Protein AF-A0A7S2QZG3-F1 (afdb_monomer_lite)

Sequence (108 aa):
AAMLRCAATTPARAALRGVRARAHRARLMSRASNSAAAAAAGEDVGVDDERHMRRALELARDAARAGEVPIGAVLVDAETSTVICEARNTCEHSGDPTAHAEMTLIQE

pLDDT: mean 73.51, std 26.03, range [31.19, 98.75]

Organism: NCBI:txid1486918

Secondary structure (DSSP, 8-state):
------------------------S--SSSSHHHHHHHHHS-----HHHHHHHHHHHHHHHHHHHHTS-S-EEEEE-TTT--EEEEEE--HHHH--TT--HHHHHHH-

Radius of gyration: 21.13 Å; chains: 1; bounding box: 58×27×48 Å

Foldseek 3Di:
DDDDDDDDDDDDDDDDDDDPDPDDDPDPPPPVCVVVVVVPPPDDCDPLVVVQVVVQQVLLVVCVVVVHRSGKDFDADPVPSDTPFIFAACCVVVVNPQSHNVNVRVVD

InterPro domains:
  IPR002125 Cytidine and deoxycytidylate deaminase domain [PF00383] (48-107)
  IPR002125 Cytidine and deoxycytidylate deaminase domain [PS51747] (47-108)
  IPR016193 Cytidine deaminase-like [SSF53927] (47-107)

Structure (mmCIF, N/CA/C/O backbone):
data_AF-A0A7S2QZG3-F1
#
_entry.id   AF-A0A7S2QZG3-F1
#
loop_
_atom_site.group_PDB
_atom_site.id
_atom_site.type_symbol
_atom_site.label_atom_id
_atom_site.label_alt_id
_atom_site.label_comp_id
_atom_site.label_asym_id
_atom_site.label_entity_id
_atom_site.label_seq_id
_atom_site.pdbx_PDB_ins_code
_atom_site.Cartn_x
_atom_site.Cartn_y
_atom_site.Cartn_z
_atom_site.occupancy
_atom_site.B_iso_or_equiv
_atom_site.auth_seq_id
_atom_site.auth_comp_id
_atom_site.auth_asym_id
_atom_site.auth_atom_id
_atom_site.pdbx_PDB_model_num
ATOM 1 N N . ALA A 1 1 ? 16.737 -16.576 -24.957 1.00 40.78 1 ALA A N 1
ATOM 2 C CA . ALA A 1 1 ? 18.051 -17.179 -24.638 1.00 40.78 1 ALA A CA 1
ATOM 3 C C . ALA A 1 1 ? 19.147 -16.156 -24.933 1.00 40.78 1 ALA A C 1
ATOM 5 O O . ALA A 1 1 ? 18.947 -15.380 -25.854 1.00 40.78 1 ALA A O 1
ATOM 6 N N . ALA A 1 2 ? 20.248 -16.186 -24.165 1.00 36.38 2 ALA A N 1
ATOM 7 C CA . ALA A 1 2 ? 21.282 -15.146 -23.966 1.00 36.38 2 ALA A CA 1
ATOM 8 C C . ALA A 1 2 ? 20.834 -14.073 -22.948 1.00 36.38 2 ALA A C 1
ATOM 10 O O . ALA A 1 2 ? 20.182 -13.108 -23.308 1.00 36.38 2 ALA A O 1
ATOM 11 N N . MET A 1 3 ? 20.936 -14.275 -21.627 1.00 42.69 3 MET A N 1
ATOM 12 C CA . MET A 1 3 ? 22.152 -14.429 -20.806 1.00 42.69 3 MET A CA 1
ATOM 13 C C . MET A 1 3 ? 23.224 -13.378 -21.105 1.00 42.69 3 MET A C 1
ATOM 15 O O . MET A 1 3 ? 24.229 -13.687 -21.738 1.00 42.69 3 MET A O 1
ATOM 19 N N . LEU A 1 4 ? 23.041 -12.173 -20.561 1.00 38.44 4 LEU A N 1
ATOM 20 C CA . LEU A 1 4 ? 24.153 -11.268 -20.287 1.00 38.44 4 LEU A CA 1
ATOM 21 C C . LEU A 1 4 ? 24.382 -11.236 -18.772 1.00 38.44 4 LEU A C 1
ATOM 23 O O . LEU A 1 4 ? 23.627 -10.646 -18.005 1.00 38.44 4 LEU A O 1
ATOM 27 N N . ARG A 1 5 ? 25.390 -12.001 -18.352 1.00 38.16 5 ARG A N 1
ATOM 28 C CA . ARG A 1 5 ? 25.839 -12.137 -16.967 1.00 38.16 5 ARG A CA 1
ATOM 29 C C . ARG A 1 5 ? 26.637 -10.887 -16.611 1.00 38.16 5 ARG A C 1
ATOM 31 O O . ARG A 1 5 ? 27.597 -10.564 -17.304 1.00 38.16 5 ARG A O 1
ATOM 38 N N . CYS A 1 6 ? 26.261 -10.215 -15.529 1.00 31.19 6 CYS A N 1
ATOM 39 C CA . CYS A 1 6 ? 27.061 -9.146 -14.947 1.00 31.19 6 CYS A CA 1
ATOM 40 C C . CYS A 1 6 ? 28.300 -9.774 -14.286 1.00 31.19 6 CYS A C 1
ATOM 42 O O . CYS A 1 6 ? 28.203 -10.429 -13.249 1.00 31.19 6 CYS A O 1
ATOM 44 N N . ALA A 1 7 ? 29.451 -9.643 -14.942 1.00 43.97 7 ALA A N 1
ATOM 45 C CA . ALA A 1 7 ? 30.753 -10.008 -14.409 1.00 43.97 7 ALA A CA 1
ATOM 46 C C . ALA A 1 7 ? 31.437 -8.737 -13.894 1.00 43.97 7 ALA A C 1
ATOM 48 O O . ALA A 1 7 ? 31.909 -7.925 -14.685 1.00 43.97 7 ALA A O 1
ATOM 49 N N . ALA A 1 8 ? 31.510 -8.578 -12.573 1.00 44.56 8 ALA A N 1
ATOM 50 C CA . ALA A 1 8 ? 32.402 -7.618 -11.934 1.00 44.56 8 ALA A CA 1
ATOM 51 C C . ALA A 1 8 ? 33.414 -8.390 -11.078 1.00 44.56 8 ALA A C 1
ATOM 53 O O . ALA A 1 8 ? 33.162 -8.780 -9.940 1.00 44.56 8 ALA A O 1
ATOM 54 N N . THR A 1 9 ? 34.556 -8.669 -11.695 1.00 37.78 9 THR A N 1
ATOM 55 C CA . THR A 1 9 ? 35.777 -9.201 -11.089 1.00 37.78 9 THR A CA 1
ATOM 56 C C . THR A 1 9 ? 36.398 -8.198 -10.116 1.00 37.78 9 THR A C 1
ATOM 58 O O . THR A 1 9 ? 36.686 -7.064 -10.490 1.00 37.78 9 THR A O 1
ATOM 61 N N . THR A 1 10 ? 36.667 -8.636 -8.885 1.00 39.31 10 THR A N 1
ATOM 62 C CA . THR A 1 10 ? 37.567 -7.973 -7.922 1.00 39.31 10 THR A CA 1
ATOM 63 C C . THR A 1 10 ? 39.030 -8.144 -8.364 1.00 39.31 10 THR A C 1
ATOM 65 O O . THR A 1 10 ? 39.393 -9.217 -8.849 1.00 39.31 10 THR A O 1
ATOM 68 N N . PRO A 1 11 ? 39.889 -7.124 -8.199 1.00 43.84 11 PRO A N 1
ATOM 69 C CA . PRO A 1 11 ? 40.925 -7.145 -7.150 1.00 43.84 11 PRO A CA 1
ATOM 70 C C . PRO A 1 11 ? 41.042 -5.732 -6.510 1.00 43.84 11 PRO A C 1
ATOM 72 O O . PRO A 1 11 ? 40.501 -4.773 -7.031 1.00 43.84 11 PRO A O 1
ATOM 75 N N . ALA A 1 12 ? 41.644 -5.445 -5.360 1.00 36.41 12 ALA A N 1
ATOM 76 C CA . ALA A 1 12 ? 42.822 -5.990 -4.729 1.00 36.41 12 ALA A CA 1
ATOM 77 C C . ALA A 1 12 ? 42.822 -5.652 -3.226 1.00 36.41 12 ALA A C 1
ATOM 79 O O . ALA A 1 12 ? 42.199 -4.710 -2.742 1.00 36.41 12 ALA A O 1
ATOM 80 N N . ARG A 1 13 ? 43.581 -6.464 -2.507 1.00 45.59 13 ARG A N 1
ATOM 81 C CA . ARG A 1 13 ? 43.755 -6.532 -1.064 1.00 45.59 13 ARG A CA 1
ATOM 82 C C . ARG A 1 13 ? 45.056 -5.810 -0.700 1.00 45.59 13 ARG A C 1
ATOM 84 O O . ARG A 1 13 ? 46.114 -6.334 -1.025 1.00 45.59 13 ARG A O 1
ATOM 91 N N . ALA A 1 14 ? 45.000 -4.664 -0.015 1.00 37.47 14 ALA A N 1
ATOM 92 C CA . ALA A 1 14 ? 46.143 -4.089 0.708 1.00 37.47 14 ALA A CA 1
ATOM 93 C C . ALA A 1 14 ? 45.706 -2.993 1.702 1.00 37.47 14 ALA A C 1
ATOM 95 O O . ALA A 1 14 ? 44.799 -2.225 1.414 1.00 37.47 14 ALA A O 1
ATOM 96 N N . ALA A 1 15 ? 46.422 -2.912 2.831 1.00 42.53 15 ALA A N 1
ATOM 97 C CA . ALA A 1 15 ? 46.365 -1.888 3.887 1.00 42.53 15 ALA A CA 1
ATOM 98 C C . ALA A 1 15 ? 45.297 -2.041 4.997 1.00 42.53 15 ALA A C 1
ATOM 100 O O . ALA A 1 15 ? 44.500 -1.151 5.271 1.00 42.53 15 ALA A O 1
ATOM 101 N N . LEU A 1 16 ? 45.391 -3.138 5.759 1.00 44.97 16 LEU A N 1
ATOM 102 C CA . LEU A 1 16 ? 44.948 -3.161 7.159 1.00 44.97 16 LEU A CA 1
ATOM 103 C C . LEU A 1 16 ? 46.020 -2.501 8.042 1.00 44.97 16 LEU A C 1
ATOM 105 O O . LEU A 1 16 ? 47.035 -3.124 8.350 1.00 44.97 16 LEU A O 1
ATOM 109 N N . ARG A 1 17 ? 45.782 -1.265 8.495 1.00 39.72 17 ARG A N 1
ATOM 110 C CA . ARG A 1 17 ? 46.413 -0.718 9.707 1.00 39.72 17 ARG A CA 1
ATOM 111 C C . ARG A 1 17 ? 45.388 0.065 10.526 1.00 39.72 17 ARG A C 1
ATOM 113 O O . ARG A 1 17 ? 45.039 1.188 10.202 1.00 39.72 17 ARG A O 1
ATOM 120 N N . GLY A 1 18 ? 44.967 -0.553 11.629 1.00 45.53 18 GLY A N 1
ATOM 121 C CA . GLY A 1 18 ? 44.755 0.157 12.887 1.00 45.53 18 GLY A CA 1
ATOM 122 C C . GLY A 1 18 ? 43.512 1.034 13.020 1.00 45.53 18 GLY A C 1
ATOM 123 O O . GLY A 1 18 ? 43.642 2.190 13.397 1.00 45.53 18 GLY A O 1
ATOM 124 N N . VAL A 1 19 ? 42.315 0.465 12.877 1.00 42.94 19 VAL A N 1
ATOM 125 C CA . VAL A 1 19 ? 41.146 0.965 13.619 1.00 42.94 19 VAL A CA 1
ATOM 126 C C . VAL A 1 19 ? 40.707 -0.151 14.556 1.00 42.94 19 VAL A C 1
ATOM 128 O O . VAL A 1 19 ? 40.368 -1.250 14.124 1.00 42.94 19 VAL A O 1
ATOM 131 N N . ARG A 1 20 ? 40.807 0.096 15.864 1.00 43.56 20 ARG A N 1
ATOM 132 C CA . ARG A 1 20 ? 40.417 -0.852 16.912 1.00 43.56 20 ARG A CA 1
ATOM 133 C C . ARG A 1 20 ? 38.916 -1.142 16.785 1.00 43.56 20 ARG A C 1
ATOM 135 O O . ARG A 1 20 ? 38.100 -0.338 17.231 1.00 43.56 20 ARG A O 1
ATOM 142 N N . ALA A 1 21 ? 38.562 -2.277 16.185 1.00 41.28 21 ALA A N 1
ATOM 143 C CA . ALA A 1 21 ? 37.192 -2.773 16.139 1.00 41.28 21 ALA A CA 1
ATOM 144 C C . ALA A 1 21 ? 36.733 -3.103 17.567 1.00 41.28 21 ALA A C 1
ATOM 146 O O . ALA A 1 21 ? 37.161 -4.087 18.173 1.00 41.28 21 ALA A O 1
ATOM 147 N N . ARG A 1 22 ? 35.888 -2.239 18.134 1.00 43.12 22 ARG A N 1
ATOM 148 C CA . ARG A 1 22 ? 35.170 -2.532 19.374 1.00 43.12 22 ARG A CA 1
ATOM 149 C C . ARG A 1 22 ? 34.085 -3.570 19.069 1.00 43.12 2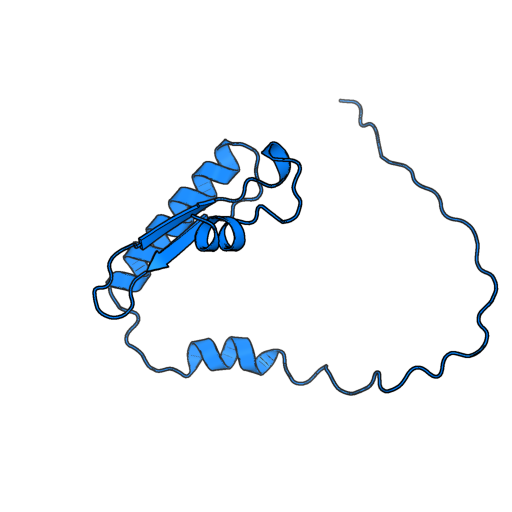2 ARG A C 1
ATOM 151 O O . ARG A 1 22 ? 33.316 -3.398 18.135 1.00 43.12 22 ARG A O 1
ATOM 158 N N . ALA A 1 23 ? 34.051 -4.610 19.902 1.00 46.56 23 ALA A N 1
ATOM 159 C CA . ALA A 1 23 ? 32.912 -5.478 20.203 1.00 46.56 23 ALA A CA 1
ATOM 160 C C . ALA A 1 23 ? 32.166 -6.128 19.017 1.00 46.56 23 ALA A C 1
ATOM 162 O O . ALA A 1 23 ? 31.114 -5.665 18.592 1.00 46.56 23 ALA A O 1
ATOM 163 N N . HIS A 1 24 ? 32.632 -7.307 18.593 1.00 41.03 24 HIS A N 1
ATOM 164 C CA . HIS A 1 24 ? 31.882 -8.197 17.698 1.00 41.03 24 HIS A CA 1
ATOM 165 C C . HIS A 1 24 ? 31.716 -9.603 18.305 1.00 41.03 24 HIS A C 1
ATOM 167 O O . HIS A 1 24 ? 32.076 -10.606 17.696 1.00 41.03 24 HIS A O 1
ATOM 173 N N . ARG A 1 25 ? 31.210 -9.703 19.546 1.00 46.53 25 ARG A N 1
ATOM 174 C CA . ARG A 1 25 ? 30.897 -11.013 20.161 1.00 46.53 25 ARG A CA 1
ATOM 175 C C . ARG A 1 25 ? 29.666 -11.040 21.077 1.00 46.53 25 ARG A C 1
ATOM 177 O O . ARG A 1 25 ? 29.602 -11.846 21.995 1.00 46.53 25 ARG A O 1
ATOM 184 N N . ALA A 1 26 ? 28.666 -10.203 20.821 1.00 46.69 26 ALA A N 1
ATOM 185 C CA . ALA A 1 26 ? 27.404 -10.264 21.561 1.00 46.69 26 ALA A CA 1
ATOM 186 C C . ALA A 1 26 ? 26.240 -9.755 20.704 1.00 46.69 26 ALA A C 1
ATOM 188 O O . ALA A 1 26 ? 25.835 -8.610 20.846 1.00 46.69 26 ALA A O 1
ATOM 189 N N . ARG A 1 27 ? 25.741 -10.572 19.765 1.00 46.41 27 ARG A N 1
ATOM 190 C CA . ARG A 1 27 ? 24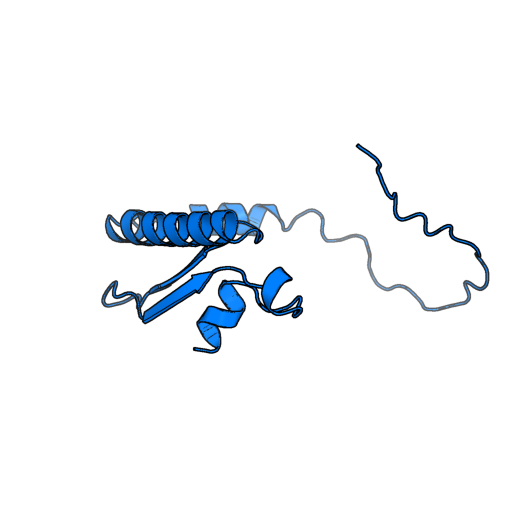.480 -10.307 19.031 1.00 46.41 27 ARG A CA 1
ATOM 191 C C . ARG A 1 27 ? 23.869 -11.557 18.374 1.00 46.41 27 ARG A C 1
ATOM 193 O O . ARG A 1 27 ? 23.133 -11.452 17.404 1.00 46.41 27 ARG A O 1
ATOM 200 N N . LEU A 1 28 ? 24.153 -12.746 18.913 1.00 47.12 28 LEU A N 1
ATOM 201 C CA . LEU A 1 28 ? 23.500 -13.998 18.493 1.00 47.12 28 LEU A CA 1
ATOM 202 C C . LEU A 1 28 ? 22.401 -14.472 19.462 1.00 47.12 28 LEU A C 1
ATOM 204 O O . LEU A 1 28 ? 21.844 -15.540 19.261 1.00 47.12 28 LEU A O 1
ATOM 208 N N . MET A 1 29 ? 22.030 -13.672 20.469 1.00 41.62 29 MET A N 1
ATOM 209 C CA . MET A 1 29 ? 20.969 -14.024 21.431 1.00 41.62 29 MET A CA 1
ATOM 210 C C . MET A 1 29 ? 19.831 -12.991 21.522 1.00 41.62 29 MET A C 1
ATOM 212 O O . MET A 1 29 ? 19.152 -12.920 22.534 1.00 41.62 29 MET A O 1
ATOM 216 N N . SER A 1 30 ? 19.596 -12.188 20.475 1.00 46.75 30 SER A N 1
ATOM 217 C CA . SER A 1 30 ? 18.478 -11.220 20.446 1.00 46.75 30 SER A CA 1
ATOM 218 C C . SER A 1 30 ? 17.804 -11.121 19.068 1.00 46.75 30 SER A C 1
ATOM 220 O O . SER A 1 30 ? 17.525 -10.044 18.557 1.00 46.75 30 SER A O 1
ATOM 222 N N . ARG A 1 31 ? 17.603 -12.260 18.393 1.00 45.56 31 ARG A N 1
ATOM 223 C CA . ARG A 1 31 ? 16.655 -12.359 17.258 1.00 45.56 31 ARG A CA 1
ATOM 224 C C . ARG A 1 31 ? 15.433 -13.213 17.590 1.00 45.56 31 ARG A C 1
ATOM 226 O O . ARG A 1 31 ? 14.433 -13.104 16.900 1.00 45.56 31 ARG A O 1
ATOM 233 N N . ALA A 1 32 ? 15.483 -13.988 18.675 1.00 46.41 32 ALA A N 1
ATOM 234 C CA . ALA A 1 32 ? 14.325 -14.721 19.182 1.00 46.41 32 ALA A CA 1
ATOM 235 C C . ALA A 1 32 ? 13.284 -13.794 19.840 1.00 46.41 32 ALA A C 1
ATOM 237 O O . ALA A 1 32 ? 12.105 -14.130 19.872 1.00 46.41 32 ALA A O 1
ATOM 238 N N . SER A 1 33 ? 13.696 -12.614 20.319 1.00 47.56 33 SER A N 1
ATOM 239 C CA . SER A 1 33 ? 12.812 -11.705 21.056 1.00 47.56 33 SER A CA 1
ATOM 240 C C . SER A 1 33 ? 11.813 -10.949 20.179 1.00 47.56 33 SER A C 1
ATOM 242 O O . SER A 1 33 ? 10.756 -10.612 20.688 1.00 47.56 33 SER A O 1
ATOM 244 N N . ASN A 1 34 ? 12.063 -10.744 18.879 1.00 52.78 34 ASN A N 1
ATOM 245 C CA . ASN A 1 34 ? 11.081 -10.057 18.021 1.00 52.78 34 ASN A CA 1
ATOM 246 C C . ASN A 1 34 ? 10.009 -11.008 17.477 1.00 52.78 34 ASN A C 1
ATOM 248 O O . ASN A 1 34 ? 8.859 -10.613 17.336 1.00 52.78 34 ASN A O 1
ATOM 252 N N . SER A 1 35 ? 10.356 -12.273 17.231 1.00 50.75 35 SER A N 1
ATOM 253 C CA . SER A 1 35 ? 9.378 -13.314 16.893 1.00 50.75 35 SER A CA 1
ATOM 254 C C . SER A 1 35 ? 8.560 -13.764 18.109 1.00 50.75 35 SER A C 1
ATOM 256 O O . SER A 1 35 ? 7.415 -14.167 17.950 1.00 50.75 35 SER A O 1
ATOM 258 N N . ALA A 1 36 ? 9.117 -13.668 19.323 1.00 44.22 36 ALA A N 1
ATOM 259 C CA . ALA A 1 36 ? 8.389 -13.951 20.559 1.00 44.22 36 ALA A CA 1
ATOM 260 C C . ALA A 1 36 ? 7.571 -12.750 21.071 1.00 44.22 36 ALA A C 1
ATOM 262 O O . ALA A 1 36 ? 6.508 -12.966 21.635 1.00 44.22 36 ALA A O 1
ATOM 263 N N . ALA A 1 37 ? 8.007 -11.500 20.851 1.00 39.94 37 ALA A N 1
ATOM 264 C CA . ALA A 1 37 ? 7.234 -10.314 21.242 1.00 39.94 37 ALA A CA 1
ATOM 265 C C . ALA A 1 37 ? 5.945 -10.148 20.420 1.00 39.94 37 ALA A C 1
ATOM 267 O O . ALA A 1 37 ? 4.927 -9.776 20.988 1.00 39.94 37 ALA A O 1
ATOM 268 N N . ALA A 1 38 ? 5.954 -10.505 19.128 1.00 43.59 38 ALA A N 1
ATOM 269 C CA . ALA A 1 38 ? 4.728 -10.567 18.325 1.00 43.59 38 ALA A CA 1
ATOM 270 C C . ALA A 1 38 ? 3.762 -11.676 18.793 1.00 43.59 38 ALA A C 1
ATOM 272 O O . ALA A 1 38 ? 2.561 -11.561 18.601 1.00 43.59 38 ALA A O 1
ATOM 273 N N . ALA A 1 39 ? 4.275 -12.739 19.422 1.00 40.91 39 ALA A N 1
ATOM 274 C CA . ALA A 1 39 ? 3.478 -13.876 19.887 1.00 40.91 39 ALA A CA 1
ATOM 275 C C . ALA A 1 39 ? 3.035 -13.776 21.363 1.00 40.91 39 ALA A C 1
ATOM 277 O O . ALA A 1 39 ? 2.281 -14.629 21.823 1.00 40.91 39 ALA A O 1
ATOM 278 N N . ALA A 1 40 ? 3.530 -12.787 22.120 1.00 40.72 40 ALA A N 1
ATOM 279 C CA . ALA A 1 40 ? 3.316 -12.668 23.569 1.00 40.72 40 ALA A CA 1
ATOM 280 C C . ALA A 1 40 ? 2.466 -11.454 23.988 1.00 40.72 40 ALA A C 1
ATOM 282 O O . ALA A 1 40 ? 2.182 -11.304 25.176 1.00 40.72 40 ALA A O 1
ATOM 283 N N . ALA A 1 41 ? 2.036 -10.614 23.043 1.00 44.19 41 ALA A N 1
ATOM 284 C CA . ALA A 1 41 ? 0.868 -9.765 23.240 1.00 44.19 41 ALA A CA 1
ATOM 285 C C . ALA A 1 41 ? -0.356 -10.622 22.904 1.00 44.19 41 ALA A C 1
ATOM 287 O O . ALA A 1 41 ? -0.654 -10.864 21.740 1.00 44.19 41 ALA A O 1
ATOM 288 N N . GLY A 1 42 ? -0.997 -11.176 23.931 1.00 41.06 42 GLY A N 1
ATOM 289 C CA . GLY A 1 42 ? -2.293 -11.824 23.780 1.00 41.06 42 GLY A CA 1
ATOM 290 C C . GLY A 1 42 ? -3.354 -10.772 23.486 1.00 41.06 42 GLY A C 1
ATOM 291 O O . GLY A 1 42 ? -4.062 -10.363 24.397 1.00 41.06 42 GLY A O 1
ATOM 292 N N . GLU A 1 43 ? -3.430 -10.332 22.239 1.00 47.16 43 GLU A N 1
ATOM 293 C CA . GLU A 1 43 ? -4.597 -9.659 21.687 1.00 47.16 43 GLU A CA 1
ATOM 294 C C . GLU A 1 43 ? -5.273 -10.697 20.787 1.00 47.16 43 GLU A C 1
ATOM 296 O O . GLU A 1 43 ? -4.604 -11.417 20.041 1.00 47.16 43 GLU A O 1
ATOM 301 N N . ASP A 1 44 ? -6.583 -10.861 20.945 1.00 50.75 44 ASP A N 1
ATOM 302 C CA . ASP A 1 44 ? -7.415 -11.623 20.015 1.00 50.75 44 ASP A CA 1
ATOM 303 C C . ASP A 1 44 ? -7.029 -11.164 18.600 1.00 50.75 44 ASP A C 1
ATOM 305 O O . ASP A 1 44 ? -7.069 -9.960 18.352 1.00 50.75 44 ASP A O 1
ATOM 309 N N . VAL A 1 45 ? -6.560 -12.060 17.718 1.00 55.16 45 VAL A N 1
ATOM 310 C CA . VAL A 1 45 ? -6.265 -11.687 16.324 1.00 55.16 45 VAL A CA 1
ATOM 311 C C . VAL A 1 45 ? -7.598 -11.247 15.748 1.00 55.16 45 VAL A C 1
ATOM 313 O O . VAL A 1 45 ? -8.448 -12.078 15.419 1.00 55.16 45 VAL A O 1
ATOM 316 N N . GLY A 1 46 ? -7.823 -9.937 15.751 1.00 65.06 46 GLY A N 1
ATOM 317 C CA . GLY A 1 46 ? -9.133 -9.375 15.506 1.00 65.06 46 GLY A CA 1
ATOM 318 C C . GLY A 1 46 ? -9.568 -9.756 14.101 1.00 65.06 46 GLY A C 1
ATOM 319 O O . GLY A 1 46 ? -8.753 -9.858 13.186 1.00 65.06 46 GLY A O 1
ATOM 320 N N . VAL A 1 47 ? -10.871 -9.920 13.882 1.00 66.75 47 VAL A N 1
ATOM 321 C CA . VAL A 1 47 ? -11.434 -10.080 12.526 1.00 66.75 47 VAL A CA 1
ATOM 322 C C . VAL A 1 47 ? -10.965 -8.943 11.591 1.00 66.75 47 VAL A C 1
ATOM 324 O O . VAL A 1 47 ? -10.885 -9.108 10.370 1.00 66.75 47 VAL A O 1
ATOM 327 N N . ASP A 1 48 ? -10.612 -7.797 12.174 1.00 86.81 48 ASP A N 1
ATOM 328 C CA . ASP A 1 48 ? -9.960 -6.670 11.522 1.00 86.81 48 ASP A CA 1
ATOM 329 C C . ASP A 1 48 ? -8.561 -7.003 10.968 1.00 86.81 48 ASP A C 1
ATOM 331 O O . ASP A 1 48 ? -8.327 -6.752 9.784 1.00 86.81 48 ASP A O 1
ATOM 335 N N . ASP A 1 49 ? -7.693 -7.679 11.728 1.00 90.19 49 ASP A N 1
ATOM 336 C CA . ASP A 1 49 ? -6.332 -8.041 11.299 1.00 90.19 49 ASP A CA 1
ATOM 337 C C . ASP A 1 49 ? -6.343 -8.903 10.033 1.00 90.19 49 ASP A C 1
ATOM 339 O O . ASP A 1 49 ? -5.592 -8.655 9.085 1.00 90.19 49 ASP A O 1
ATOM 343 N N . GLU A 1 50 ? -7.234 -9.899 9.960 1.00 93.25 50 GLU A N 1
ATOM 344 C CA . GLU A 1 50 ? -7.374 -10.728 8.759 1.00 93.25 50 GLU A CA 1
ATOM 345 C C . GLU A 1 50 ? -7.840 -9.914 7.544 1.00 93.25 50 GLU A C 1
ATOM 347 O O . GLU A 1 50 ? -7.396 -10.165 6.415 1.00 93.25 50 GLU A O 1
ATOM 352 N N . ARG A 1 51 ? -8.741 -8.940 7.746 1.00 95.25 51 ARG A N 1
ATOM 353 C CA . ARG A 1 51 ? -9.201 -8.043 6.675 1.00 95.25 51 ARG A CA 1
ATOM 354 C C . ARG A 1 51 ? -8.045 -7.185 6.173 1.00 95.25 51 ARG A C 1
ATOM 356 O O . ARG A 1 51 ? -7.831 -7.119 4.961 1.00 95.25 51 ARG A O 1
ATOM 363 N N . HIS A 1 52 ? -7.308 -6.544 7.075 1.00 96.06 52 HIS A N 1
ATOM 364 C CA . HIS A 1 52 ? -6.193 -5.666 6.720 1.00 96.06 52 HIS A CA 1
ATOM 365 C C . HIS A 1 52 ? -5.050 -6.451 6.074 1.00 96.06 52 HIS A C 1
ATOM 367 O O . HIS A 1 52 ? -4.505 -6.023 5.056 1.00 96.06 52 HIS A O 1
ATOM 373 N N . MET A 1 53 ? -4.759 -7.655 6.567 1.00 96.88 53 MET A N 1
ATOM 374 C CA . MET A 1 53 ? -3.751 -8.529 5.971 1.00 96.88 53 MET A CA 1
ATOM 375 C C . MET A 1 53 ? -4.151 -8.998 4.570 1.00 96.88 53 MET A C 1
ATOM 377 O O . MET A 1 53 ? -3.330 -8.998 3.651 1.00 96.88 53 MET A O 1
ATOM 381 N N . ARG A 1 54 ? -5.428 -9.349 4.355 1.00 97.81 54 ARG A N 1
ATOM 382 C CA . ARG A 1 54 ? -5.935 -9.676 3.013 1.00 97.81 54 ARG A CA 1
ATOM 383 C C . ARG A 1 54 ? -5.730 -8.507 2.053 1.00 97.81 54 ARG A C 1
ATOM 385 O O . ARG A 1 54 ? -5.289 -8.731 0.926 1.00 97.81 54 ARG A O 1
ATOM 392 N N . ARG A 1 55 ? -5.972 -7.279 2.518 1.00 97.88 55 ARG A N 1
ATOM 393 C CA . ARG A 1 55 ? -5.754 -6.069 1.725 1.00 97.88 55 ARG A CA 1
ATOM 394 C C . ARG A 1 55 ? -4.275 -5.841 1.395 1.00 97.88 55 ARG A C 1
ATOM 396 O O . ARG A 1 55 ? -3.943 -5.617 0.234 1.00 97.88 55 ARG A O 1
ATOM 403 N N . ALA A 1 56 ? -3.374 -5.998 2.364 1.00 98.25 56 ALA A N 1
ATOM 404 C CA . ALA A 1 56 ? -1.929 -5.918 2.129 1.00 98.25 56 ALA A CA 1
ATOM 405 C C . ALA A 1 56 ? -1.444 -6.955 1.094 1.00 98.25 56 ALA A C 1
ATOM 407 O O . ALA A 1 56 ? -0.631 -6.647 0.220 1.00 98.25 56 ALA A O 1
ATOM 408 N N . LEU A 1 57 ? -1.993 -8.175 1.126 1.00 98.62 57 LEU A N 1
ATOM 409 C CA . LEU A 1 57 ? -1.686 -9.220 0.145 1.00 98.62 57 LEU A CA 1
ATOM 410 C C . LEU A 1 57 ? -2.225 -8.910 -1.258 1.00 98.62 57 LEU A C 1
ATOM 412 O O . LEU A 1 57 ? -1.597 -9.292 -2.246 1.00 98.62 57 LEU A O 1
ATOM 416 N N . GLU A 1 58 ? -3.369 -8.236 -1.380 1.00 98.69 58 GLU A N 1
ATOM 417 C CA . GLU A 1 58 ? -3.857 -7.736 -2.671 1.00 98.69 58 GLU A CA 1
ATOM 418 C C . GLU A 1 58 ? -2.877 -6.722 -3.267 1.00 98.69 58 GLU A C 1
ATOM 420 O O . GLU A 1 58 ? -2.445 -6.896 -4.405 1.00 98.69 58 GLU A O 1
ATOM 425 N N . LEU A 1 59 ? -2.423 -5.749 -2.474 1.00 98.56 59 LEU A N 1
ATOM 426 C CA . LEU A 1 59 ? -1.426 -4.759 -2.895 1.00 98.56 59 LEU A CA 1
ATOM 427 C C . LEU A 1 59 ? -0.094 -5.413 -3.301 1.00 98.56 59 LEU A C 1
ATOM 429 O O . LEU A 1 59 ? 0.495 -5.051 -4.320 1.00 98.56 59 LEU A O 1
ATOM 433 N N . ALA A 1 60 ? 0.349 -6.436 -2.565 1.00 98.62 60 ALA A N 1
ATOM 434 C CA . ALA A 1 60 ? 1.536 -7.217 -2.911 1.00 98.62 60 ALA A CA 1
ATOM 435 C C . ALA A 1 60 ? 1.380 -7.962 -4.250 1.00 98.62 60 ALA A C 1
ATOM 437 O O . ALA A 1 60 ? 2.312 -8.013 -5.057 1.00 98.62 60 ALA A O 1
ATOM 438 N N . ARG A 1 61 ? 0.193 -8.521 -4.526 1.00 98.75 61 ARG A N 1
ATOM 439 C CA . ARG A 1 61 ? -0.112 -9.128 -5.833 1.00 98.75 61 ARG A CA 1
ATOM 440 C C . ARG A 1 61 ? -0.126 -8.080 -6.936 1.00 98.75 61 ARG A C 1
ATOM 442 O O . ARG A 1 61 ? 0.226 -8.400 -8.068 1.00 98.75 61 ARG A O 1
ATOM 449 N N . ASP A 1 62 ? -0.561 -6.861 -6.647 1.00 98.44 62 ASP A N 1
ATOM 450 C CA . ASP A 1 62 ? -0.573 -5.769 -7.617 1.00 98.44 62 ASP A CA 1
ATOM 451 C C . ASP A 1 62 ? 0.849 -5.319 -7.964 1.00 98.44 62 ASP A C 1
ATOM 453 O O . ASP A 1 62 ? 1.152 -5.154 -9.144 1.00 98.44 62 ASP A O 1
ATOM 457 N N . ALA A 1 63 ? 1.736 -5.222 -6.967 1.00 98.31 63 ALA A N 1
ATOM 458 C CA . ALA A 1 63 ? 3.169 -5.006 -7.173 1.00 98.31 63 ALA A CA 1
ATOM 459 C C . ALA A 1 63 ? 3.782 -6.114 -8.045 1.00 98.31 63 ALA A C 1
ATOM 461 O O . ALA A 1 63 ? 4.395 -5.820 -9.070 1.00 98.31 63 ALA A O 1
ATOM 462 N N . ALA A 1 64 ? 3.521 -7.389 -7.730 1.00 98.31 64 ALA A N 1
ATOM 463 C CA . ALA A 1 64 ? 3.986 -8.504 -8.563 1.00 98.31 64 ALA A CA 1
ATOM 464 C C . ALA A 1 64 ? 3.522 -8.390 -10.020 1.00 98.31 64 ALA A C 1
ATOM 466 O O . ALA A 1 64 ? 4.304 -8.621 -10.939 1.00 98.31 64 ALA A O 1
ATOM 467 N N . ARG A 1 65 ? 2.248 -8.036 -10.247 1.00 98.38 65 ARG A N 1
ATOM 468 C CA . ARG A 1 65 ? 1.707 -7.859 -11.605 1.00 98.38 65 ARG A CA 1
ATOM 469 C C . ARG A 1 65 ? 2.337 -6.677 -12.335 1.00 98.38 65 ARG A C 1
ATOM 471 O O . ARG A 1 65 ? 2.412 -6.715 -13.559 1.00 98.38 65 ARG A O 1
ATOM 478 N N . ALA A 1 66 ? 2.795 -5.666 -11.603 1.00 97.56 66 ALA A N 1
ATOM 479 C CA . ALA A 1 66 ? 3.562 -4.559 -12.154 1.00 97.56 66 ALA A CA 1
ATOM 480 C C . ALA A 1 66 ? 5.033 -4.924 -12.431 1.00 97.56 66 ALA A C 1
ATOM 482 O O . ALA A 1 66 ? 5.696 -4.178 -13.130 1.00 97.56 66 ALA A O 1
ATOM 483 N N . GLY A 1 67 ? 5.541 -6.066 -11.956 1.00 97.44 67 GLY A N 1
ATOM 484 C CA . GLY A 1 67 ? 6.954 -6.445 -12.093 1.00 97.44 67 GLY A CA 1
ATOM 485 C C . GLY A 1 67 ? 7.843 -5.964 -10.942 1.00 97.44 67 GLY A C 1
ATOM 486 O O . GLY A 1 67 ? 9.062 -5.990 -11.070 1.00 97.44 67 GLY A O 1
ATOM 487 N N . GLU A 1 68 ? 7.237 -5.547 -9.831 1.00 98.19 68 GLU A N 1
ATOM 488 C CA . GLU A 1 68 ? 7.916 -5.144 -8.597 1.00 98.19 68 GLU A CA 1
ATOM 489 C C . GLU A 1 68 ? 8.113 -6.329 -7.640 1.00 98.19 68 GLU A C 1
ATOM 491 O O . GLU A 1 68 ? 7.517 -7.405 -7.793 1.00 98.19 68 GLU A O 1
ATOM 496 N N . VAL A 1 69 ? 8.906 -6.117 -6.585 1.00 97.69 69 VAL A N 1
ATOM 497 C CA . VAL A 1 69 ? 8.973 -7.051 -5.450 1.00 97.69 69 VAL A CA 1
ATOM 498 C C . VAL A 1 69 ? 7.600 -7.080 -4.747 1.00 97.69 69 VAL A C 1
ATOM 500 O O . VAL A 1 69 ? 7.065 -6.018 -4.426 1.00 97.69 69 VAL A O 1
ATOM 503 N N . PRO A 1 70 ? 6.997 -8.260 -4.483 1.00 98.31 70 PRO A N 1
ATOM 504 C CA . PRO A 1 70 ? 5.615 -8.378 -4.003 1.00 98.31 70 PRO A CA 1
ATOM 505 C C . PRO A 1 70 ? 5.457 -7.985 -2.531 1.00 98.31 70 PRO A C 1
ATOM 507 O O . PRO A 1 70 ? 5.334 -8.839 -1.654 1.00 98.31 70 PRO A O 1
ATOM 510 N N . ILE A 1 71 ? 5.447 -6.683 -2.263 1.00 98.31 71 ILE A N 1
ATOM 511 C CA . ILE A 1 71 ? 5.258 -6.110 -0.930 1.00 98.31 71 ILE A CA 1
ATOM 512 C C . ILE A 1 71 ? 4.123 -5.090 -1.007 1.00 98.31 71 ILE A C 1
ATOM 514 O O . ILE A 1 71 ? 4.125 -4.203 -1.864 1.00 98.31 71 ILE A O 1
ATOM 518 N N . GLY A 1 72 ? 3.159 -5.233 -0.102 1.00 98.12 72 GLY A N 1
ATOM 519 C CA . GLY A 1 72 ? 2.049 -4.312 0.105 1.00 98.12 72 GLY A CA 1
ATOM 520 C C . GLY A 1 72 ? 1.926 -3.974 1.585 1.00 98.12 72 GLY A C 1
ATOM 521 O O . GLY A 1 72 ? 2.227 -4.815 2.433 1.00 98.12 72 GLY A O 1
ATOM 522 N N . ALA A 1 73 ? 1.503 -2.750 1.885 1.00 97.94 73 ALA A N 1
ATOM 523 C CA . ALA A 1 73 ? 1.378 -2.235 3.241 1.00 97.94 73 ALA A CA 1
ATOM 524 C C . ALA A 1 73 ? 0.077 -1.438 3.395 1.00 97.94 73 ALA A C 1
ATOM 526 O O . ALA A 1 73 ? -0.374 -0.777 2.458 1.00 97.94 73 ALA A O 1
ATOM 527 N N . VAL A 1 74 ? -0.516 -1.513 4.586 1.00 97.81 74 VAL A N 1
ATOM 528 C CA . VAL A 1 74 ? -1.712 -0.758 4.974 1.00 97.81 74 VAL A CA 1
ATOM 529 C C . VAL A 1 74 ? -1.474 -0.115 6.337 1.00 97.81 74 VAL A C 1
ATOM 531 O O . VAL A 1 74 ? -0.915 -0.752 7.230 1.00 97.81 74 VAL A O 1
ATOM 534 N N . LEU A 1 75 ? -1.871 1.147 6.487 1.00 96.50 75 LEU A N 1
ATOM 535 C CA . LEU A 1 75 ? -1.819 1.892 7.739 1.00 96.50 75 LEU A CA 1
ATOM 536 C C . LEU A 1 75 ? -3.221 1.925 8.303 1.00 96.50 75 LEU A C 1
ATOM 538 O O . LEU A 1 75 ? -4.147 2.357 7.618 1.00 96.50 75 LEU A O 1
ATOM 542 N N . VAL A 1 76 ? -3.372 1.482 9.539 1.00 95.50 76 VAL A N 1
ATOM 543 C CA . VAL A 1 76 ? -4.674 1.362 10.179 1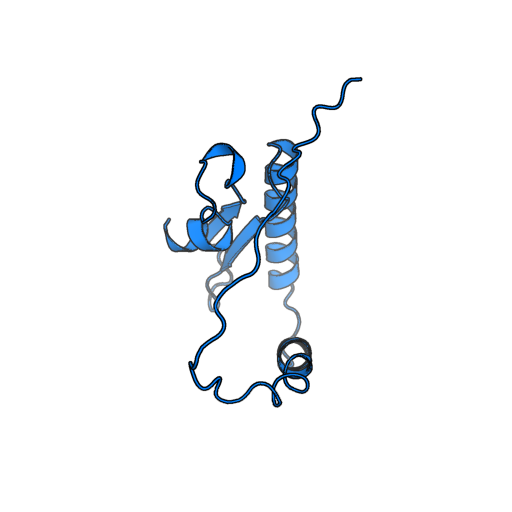.00 95.50 76 VAL A CA 1
ATOM 544 C C . VAL A 1 76 ? -4.679 2.210 11.438 1.00 95.50 76 VAL A C 1
ATOM 546 O O . VAL A 1 76 ? -3.731 2.178 12.220 1.00 95.50 76 VAL A O 1
ATOM 549 N N . ASP A 1 77 ? -5.755 2.963 11.625 1.00 93.50 77 ASP A N 1
ATOM 550 C CA . ASP A 1 77 ? -6.048 3.622 12.887 1.00 93.50 77 ASP A CA 1
ATOM 551 C C . ASP A 1 77 ? -6.433 2.571 13.938 1.00 93.50 77 ASP A C 1
ATOM 553 O O . ASP A 1 77 ? -7.407 1.836 13.763 1.00 93.50 77 ASP A O 1
ATOM 557 N N . ALA A 1 78 ? -5.663 2.483 15.021 1.00 88.88 78 ALA A N 1
ATOM 558 C CA . ALA A 1 78 ? -5.824 1.425 16.016 1.00 88.88 78 ALA A CA 1
ATOM 559 C C . ALA A 1 78 ? -7.144 1.516 16.804 1.00 88.88 78 ALA A C 1
ATOM 561 O O . ALA A 1 78 ? -7.633 0.500 17.287 1.00 88.88 78 ALA A O 1
ATOM 562 N N . GLU A 1 79 ? -7.736 2.707 16.934 1.00 89.44 79 GLU A N 1
ATOM 563 C CA . GLU A 1 79 ? -8.976 2.897 17.697 1.00 89.44 79 GLU A CA 1
ATOM 564 C C . GLU A 1 79 ? -10.218 2.603 16.848 1.00 89.44 79 GLU A C 1
ATOM 566 O O . GLU A 1 79 ? -11.199 2.039 17.329 1.00 89.44 79 GLU A O 1
ATOM 571 N N . THR A 1 80 ? -10.182 2.975 15.569 1.00 91.56 80 THR A N 1
ATOM 572 C CA . THR A 1 80 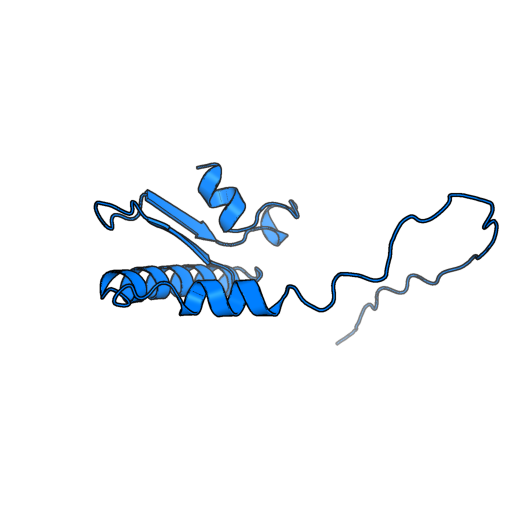? -11.330 2.894 14.655 1.00 91.56 80 THR A CA 1
ATOM 573 C C . THR A 1 80 ? -11.249 1.732 13.666 1.00 91.56 80 THR A C 1
ATOM 575 O O . THR A 1 80 ? -12.219 1.480 12.953 1.00 91.56 80 THR A O 1
ATOM 578 N N . SER A 1 81 ? -10.111 1.031 13.583 1.00 92.25 81 SER A N 1
ATOM 579 C CA . SER A 1 81 ? -9.826 -0.018 12.584 1.00 92.25 81 SER A CA 1
ATOM 580 C C . SER A 1 81 ? -9.952 0.444 11.120 1.00 92.25 81 SER A C 1
ATOM 582 O O . SER A 1 81 ? -10.075 -0.370 10.188 1.00 92.25 81 SER A O 1
ATOM 584 N N . THR A 1 82 ? -9.904 1.761 10.903 1.0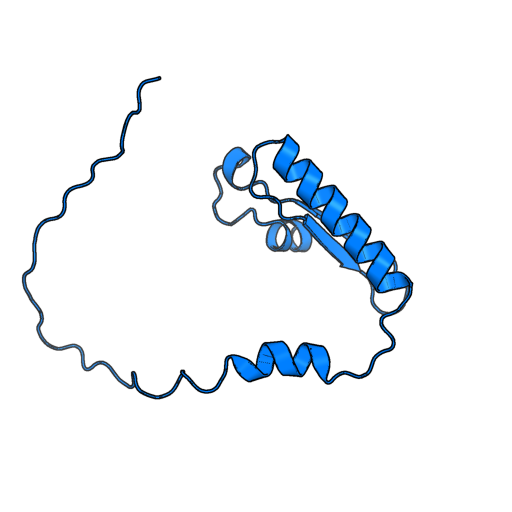0 93.38 82 THR A N 1
ATOM 585 C CA . THR A 1 82 ? -10.023 2.399 9.588 1.00 93.38 82 THR A CA 1
ATOM 586 C C . THR A 1 82 ? -8.677 2.394 8.880 1.00 93.38 82 THR A C 1
ATOM 588 O O . THR A 1 82 ? -7.655 2.714 9.480 1.00 93.38 82 THR A O 1
ATOM 591 N N . VAL A 1 83 ? -8.665 2.062 7.588 1.00 95.56 83 VAL A N 1
ATOM 592 C CA . VAL A 1 83 ? -7.457 2.187 6.763 1.00 95.56 83 VAL A CA 1
ATOM 593 C C . VAL A 1 83 ? -7.227 3.665 6.447 1.00 95.56 83 VAL A C 1
ATOM 595 O O . VAL A 1 83 ? -8.068 4.299 5.815 1.00 95.56 83 VAL A O 1
ATOM 598 N N . ILE A 1 84 ? -6.095 4.199 6.901 1.00 96.31 84 ILE A N 1
ATOM 599 C CA . ILE A 1 84 ? -5.654 5.577 6.663 1.00 96.31 84 ILE A CA 1
ATOM 600 C C . ILE A 1 84 ? -4.949 5.672 5.308 1.00 96.31 84 ILE A C 1
ATOM 602 O O . ILE A 1 84 ? -5.206 6.592 4.539 1.00 96.31 84 ILE A O 1
ATOM 606 N N . CYS A 1 85 ? -4.064 4.714 5.020 1.00 97.31 85 CYS A N 1
ATOM 607 C CA . CYS A 1 85 ? -3.219 4.722 3.830 1.00 97.31 85 CYS A CA 1
ATOM 608 C C . CYS A 1 85 ? -2.924 3.295 3.350 1.00 97.31 85 CYS A C 1
ATOM 610 O O . CYS A 1 85 ? -2.913 2.342 4.135 1.00 97.31 85 CYS A O 1
ATOM 612 N N . GLU A 1 86 ? -2.675 3.155 2.052 1.00 98.06 86 GLU A N 1
ATOM 613 C CA . GLU A 1 86 ? -2.332 1.906 1.382 1.00 98.06 86 GLU A CA 1
ATOM 614 C C . GLU A 1 86 ? -1.200 2.154 0.392 1.00 98.06 86 GLU A C 1
ATOM 616 O O . GLU A 1 86 ? -1.249 3.100 -0.392 1.00 98.06 86 GLU A O 1
ATOM 621 N N . ALA A 1 87 ? -0.204 1.273 0.372 1.00 98.06 87 ALA A N 1
ATOM 622 C CA . ALA A 1 87 ? 0.906 1.390 -0.560 1.00 98.06 87 ALA A CA 1
ATOM 623 C C . ALA A 1 87 ? 1.442 0.028 -0.997 1.00 98.06 87 ALA A C 1
ATOM 625 O O . ALA A 1 87 ? 1.182 -1.018 -0.394 1.00 98.06 87 ALA A O 1
ATOM 626 N N . ARG A 1 88 ? 2.234 0.050 -2.067 1.00 98.38 88 ARG A N 1
ATOM 627 C CA . ARG A 1 88 ? 2.939 -1.112 -2.607 1.00 98.38 88 ARG A CA 1
ATOM 628 C C . ARG A 1 88 ? 4.361 -0.722 -2.991 1.00 98.38 88 ARG A C 1
ATOM 630 O O . ARG A 1 88 ? 4.629 0.454 -3.213 1.00 98.38 88 ARG A O 1
ATOM 637 N N . ASN A 1 89 ? 5.258 -1.698 -3.073 1.00 98.12 89 ASN A N 1
ATOM 638 C CA . ASN A 1 89 ? 6.629 -1.443 -3.511 1.00 98.12 89 ASN A CA 1
ATOM 639 C C . ASN A 1 89 ? 6.646 -0.857 -4.933 1.00 98.12 89 ASN A C 1
ATOM 641 O O . ASN A 1 89 ? 5.897 -1.313 -5.800 1.00 98.12 89 ASN A O 1
ATOM 645 N N . THR A 1 90 ? 7.481 0.162 -5.142 1.00 97.56 90 THR A N 1
ATOM 646 C CA . THR A 1 90 ? 7.672 0.818 -6.444 1.00 97.56 90 THR A CA 1
ATOM 647 C C . THR A 1 90 ? 9.154 1.058 -6.755 1.00 97.56 90 THR A C 1
ATOM 649 O O . THR A 1 90 ? 9.493 1.957 -7.527 1.00 97.56 90 THR A O 1
ATOM 652 N N . CYS A 1 91 ? 10.060 0.300 -6.125 1.00 97.75 91 CYS A N 1
ATOM 653 C CA . CYS A 1 91 ? 11.503 0.526 -6.220 1.00 97.75 91 CYS A CA 1
ATOM 654 C C . CYS A 1 91 ? 12.011 0.448 -7.661 1.00 97.75 91 CYS A C 1
ATOM 656 O O . CYS A 1 91 ? 12.779 1.310 -8.087 1.00 97.75 91 CYS A O 1
ATOM 658 N N . GLU A 1 92 ? 11.571 -0.557 -8.418 1.00 96.25 92 GLU A N 1
ATOM 659 C CA . GLU A 1 92 ? 12.063 -0.784 -9.775 1.00 96.25 92 GLU A CA 1
ATOM 660 C C . GLU A 1 92 ? 11.541 0.288 -10.741 1.00 96.25 92 GLU A C 1
ATOM 662 O O . GLU A 1 92 ? 12.286 0.774 -11.593 1.00 96.25 92 GLU A O 1
ATOM 667 N N . HIS A 1 93 ? 10.281 0.714 -10.594 1.00 96.56 93 HIS A N 1
ATOM 668 C CA . HIS A 1 93 ? 9.688 1.743 -11.456 1.00 96.56 93 HIS A CA 1
ATOM 669 C C . HIS A 1 93 ? 10.149 3.158 -11.109 1.00 96.56 93 HIS A C 1
ATOM 671 O 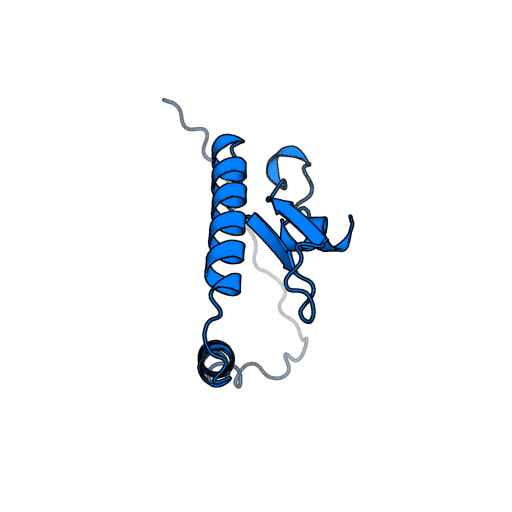O . HIS A 1 93 ? 10.341 3.973 -12.011 1.00 96.56 93 HIS A O 1
ATOM 677 N N . SER A 1 94 ? 10.296 3.474 -9.822 1.00 95.31 94 SER A N 1
ATOM 678 C CA . SER A 1 94 ? 10.737 4.803 -9.378 1.00 95.31 94 SER A CA 1
ATOM 679 C C . SER A 1 94 ? 12.241 5.017 -9.567 1.00 95.31 94 SER A C 1
ATOM 681 O O . SER A 1 94 ? 12.688 6.159 -9.662 1.00 95.31 94 SER A O 1
ATOM 683 N N . GLY A 1 95 ? 13.029 3.935 -9.615 1.00 96.19 95 GLY A N 1
ATOM 684 C CA . GLY A 1 95 ? 14.489 3.999 -9.557 1.00 96.19 95 GLY A CA 1
ATOM 685 C C . GLY A 1 95 ? 15.021 4.421 -8.182 1.00 96.19 95 GLY A C 1
ATOM 686 O O . GLY A 1 95 ? 16.219 4.678 -8.045 1.00 96.19 95 GLY A O 1
ATOM 687 N N . ASP A 1 96 ? 14.150 4.498 -7.173 1.00 96.50 96 ASP A N 1
ATOM 688 C CA . ASP A 1 96 ? 14.500 4.824 -5.799 1.00 96.50 96 ASP A CA 1
ATOM 689 C C . ASP A 1 96 ? 14.527 3.540 -4.948 1.00 96.50 96 ASP A C 1
ATOM 691 O O . ASP A 1 96 ? 13.480 2.936 -4.683 1.00 96.50 96 ASP A O 1
ATOM 695 N N . PRO A 1 97 ? 15.706 3.112 -4.456 1.00 95.88 97 PRO A N 1
ATOM 696 C CA . PRO A 1 97 ? 15.818 1.923 -3.615 1.00 95.88 97 PRO A CA 1
ATOM 697 C C . PRO A 1 97 ? 15.121 2.076 -2.254 1.00 95.88 97 PRO A C 1
ATOM 699 O O . PRO A 1 97 ? 15.072 1.114 -1.495 1.00 95.88 97 PRO A O 1
ATOM 702 N N . THR A 1 98 ? 14.614 3.264 -1.914 1.00 95.81 98 THR A N 1
ATOM 703 C CA . THR A 1 98 ? 13.872 3.536 -0.679 1.00 95.81 98 THR A CA 1
ATOM 704 C C . THR A 1 98 ? 12.356 3.549 -0.862 1.00 95.81 98 THR A C 1
ATOM 706 O O . THR A 1 98 ? 11.651 3.561 0.146 1.00 95.81 98 THR A O 1
ATOM 709 N N . ALA A 1 99 ? 11.843 3.456 -2.099 1.00 96.44 99 ALA A N 1
ATOM 710 C CA . ALA A 1 99 ? 10.409 3.436 -2.429 1.00 96.44 99 ALA A CA 1
ATOM 711 C C . ALA A 1 99 ? 9.717 2.093 -2.089 1.00 96.44 99 ALA A C 1
ATOM 713 O O . ALA A 1 99 ? 8.995 1.476 -2.882 1.00 96.44 99 ALA A O 1
ATOM 714 N N . HIS A 1 100 ? 9.985 1.616 -0.877 1.00 97.44 100 HIS A N 1
ATOM 715 C CA . HIS A 1 100 ? 9.333 0.493 -0.233 1.00 97.44 100 HIS A CA 1
ATOM 716 C C . HIS A 1 100 ? 7.891 0.856 0.125 1.00 97.44 100 HIS A C 1
ATOM 718 O O . HIS A 1 100 ? 7.597 2.015 0.414 1.00 97.44 100 HIS A O 1
ATOM 724 N N . ALA A 1 101 ? 7.012 -0.150 0.187 1.00 96.88 101 ALA A N 1
ATOM 725 C CA . ALA A 1 101 ? 5.607 0.061 0.530 1.00 96.88 101 ALA A CA 1
ATOM 726 C C . ALA A 1 101 ? 5.454 0.810 1.866 1.00 96.88 101 ALA A C 1
ATOM 728 O O . ALA A 1 101 ? 4.664 1.739 1.957 1.00 96.88 101 ALA A O 1
ATOM 729 N N . GLU A 1 102 ? 6.250 0.462 2.879 1.00 97.00 102 GLU A N 1
ATOM 730 C CA . GLU A 1 102 ? 6.212 1.089 4.203 1.00 97.00 102 GLU A CA 1
ATOM 731 C C . GLU A 1 102 ? 6.656 2.557 4.180 1.00 97.00 102 GLU A C 1
ATOM 733 O O . GLU A 1 102 ? 6.110 3.377 4.912 1.00 97.00 102 GLU A O 1
ATOM 738 N N . MET A 1 103 ? 7.642 2.890 3.343 1.00 97.12 103 MET A N 1
ATOM 739 C CA . MET A 1 103 ? 8.170 4.252 3.247 1.00 97.12 103 MET A CA 1
ATOM 740 C C . MET A 1 103 ? 7.199 5.165 2.510 1.00 97.12 103 MET A C 1
ATOM 742 O O . MET A 1 103 ? 6.880 6.233 3.023 1.00 97.12 103 MET A O 1
ATOM 746 N N . THR A 1 104 ? 6.687 4.721 1.359 1.00 94.62 104 THR A N 1
ATOM 747 C CA . THR A 1 104 ? 5.660 5.451 0.605 1.00 94.62 104 THR A CA 1
ATOM 748 C C . THR A 1 104 ? 4.434 5.713 1.476 1.00 94.62 104 THR A C 1
ATOM 750 O O . THR A 1 104 ? 3.923 6.821 1.518 1.00 94.62 104 THR A O 1
ATOM 753 N N . LEU A 1 105 ? 4.019 4.722 2.260 1.00 95.88 105 LEU A N 1
ATOM 754 C CA . LEU A 1 105 ? 2.847 4.809 3.123 1.00 95.88 105 LEU A CA 1
ATOM 755 C C . LEU A 1 105 ? 2.937 5.864 4.238 1.00 95.88 105 LEU A C 1
ATOM 757 O O . LEU A 1 105 ? 1.905 6.369 4.659 1.00 95.88 105 LEU A O 1
ATOM 761 N N . ILE A 1 106 ? 4.139 6.195 4.723 1.00 94.25 106 ILE A N 1
ATOM 762 C CA . ILE A 1 106 ? 4.345 7.251 5.736 1.00 94.25 106 ILE A CA 1
ATOM 763 C C . ILE A 1 106 ? 4.490 8.641 5.081 1.00 94.25 106 ILE A C 1
ATOM 765 O O . ILE A 1 106 ? 4.408 9.660 5.765 1.00 94.25 106 ILE A O 1
ATOM 769 N N . GLN A 1 107 ? 4.758 8.691 3.775 1.00 92.38 107 GLN A N 1
ATOM 770 C CA . GLN A 1 107 ? 4.973 9.929 3.020 1.00 92.38 107 GLN A CA 1
ATOM 771 C C . GLN A 1 107 ? 3.688 10.523 2.425 1.00 92.38 107 GLN A C 1
ATOM 773 O O . GLN A 1 107 ? 3.657 11.734 2.206 1.00 92.38 107 GLN A O 1
ATOM 778 N N . GLU A 1 108 ? 2.688 9.684 2.144 1.00 80.88 108 GLU A N 1
ATOM 779 C CA . GLU A 1 108 ? 1.341 10.061 1.672 1.00 80.88 108 GLU A CA 1
ATOM 780 C C . GLU A 1 108 ? 0.450 10.561 2.821 1.00 80.88 108 GLU A C 1
ATOM 782 O O . GLU A 1 108 ? -0.245 11.586 2.626 1.00 80.88 108 GLU A O 1
#